Protein AF-A0A246GL54-F1 (afdb_monomer)

Foldseek 3Di:
DDPFVVQAQWAWADWDADVVQRKIWTDTPQQKIKIFGNWPDKDALARHGAHWHGKDQPDCPVVCVVCVVVVHHLVQWGKMKIFNDPPPPPRTRIMIIIGNDMDMDGNVDDPPPDD

Sequence (115 aa):
MDISQKILGKRVTRIYHNYIDKSLLIYFDEDLLVHFYECAIVFDLGIVGHKITYASHSGTLGISFELKKIGQDPDDYKCIIFSRDIKDYENKNEMVISYKNIKTESTKGCPKSEP

Nearest PDB structures (foldseek):
  2i3t-assembly4_G  TM=3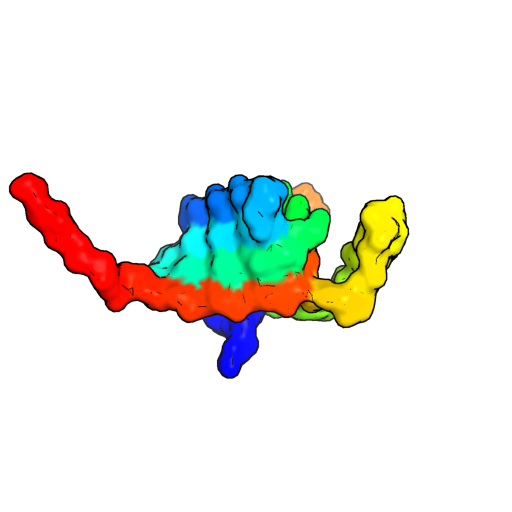.350E-01  e=1.271E+00  Saccharomyces cerevisiae
  7qep-assembly1_RA  TM=2.971E-01  e=4.159E+00  Encephalitozoon cuniculi GB-M1

Organism: NCBI:txid2906077

Mean predicted aligned error: 6.26 Å

pLDDT: mean 86.56, std 14.04, range [40.84, 97.62]

Solvent-accessible surface area (backbone atoms only — not comparable to full-atom values): 6453 Å² total; per-residue (Å²): 133,62,65,49,71,70,47,48,74,27,29,33,68,47,77,48,76,41,78,88,75,23,27,39,38,39,35,31,59,89,42,38,38,39,38,36,33,58,42,83,46,77,48,75,50,63,36,68,74,36,48,22,70,41,52,38,66,74,87,48,68,67,54,42,52,53,32,47,74,73,75,39,65,46,88,70,43,48,52,42,37,37,20,47,53,91,82,44,82,87,70,45,28,25,36,39,40,32,24,62,45,76,50,78,45,68,59,84,73,71,76,78,78,74,132

Radius of gyration: 14.68 Å; Cα contacts (8 Å, |Δi|>4): 234; chains: 1; bounding box: 48×32×31 Å

Secondary structure (DSSP, 8-state):
--HHHHHTTPBEEEEEEETTTTEEEEEETTTEEEEEES-SEEEESS-TT-B--EEES---HHHHHHHHHTT--GGG-EEEEEES-SS-SSS--EEEEEESEEEEEESTT------

Structure (mmCIF, N/CA/C/O backbone):
data_AF-A0A246GL54-F1
#
_entry.id   AF-A0A246GL54-F1
#
loop_
_atom_site.group_PDB
_atom_site.id
_atom_site.type_symbol
_atom_site.label_atom_id
_atom_site.label_alt_id
_atom_site.label_comp_id
_atom_site.label_asym_id
_atom_site.label_entity_id
_atom_site.label_seq_id
_atom_site.pdbx_PDB_ins_code
_atom_site.Cartn_x
_atom_site.Cartn_y
_atom_site.Cartn_z
_atom_site.occupancy
_atom_site.B_iso_or_equiv
_atom_site.auth_seq_id
_atom_site.auth_comp_id
_atom_site.auth_asym_id
_atom_site.auth_atom_id
_atom_site.pdbx_PDB_model_num
ATOM 1 N N . MET A 1 1 ? -10.196 11.746 -4.352 1.00 53.66 1 MET A N 1
ATOM 2 C CA . MET A 1 1 ? -10.054 11.598 -2.888 1.00 53.66 1 MET A CA 1
ATOM 3 C C . MET A 1 1 ? -8.933 10.607 -2.638 1.00 53.66 1 MET A C 1
ATOM 5 O O . MET A 1 1 ? -8.981 9.526 -3.215 1.00 53.66 1 MET A O 1
ATOM 9 N N . ASP A 1 2 ? -7.915 11.018 -1.888 1.00 84.31 2 ASP A N 1
ATOM 10 C CA . ASP A 1 2 ? -6.679 10.261 -1.666 1.00 84.31 2 ASP A CA 1
ATOM 11 C C . ASP A 1 2 ? -6.937 8.952 -0.895 1.00 84.31 2 ASP A C 1
ATOM 13 O O . ASP A 1 2 ? -7.727 8.931 0.052 1.00 84.31 2 ASP A O 1
ATOM 17 N N . ILE A 1 3 ? -6.291 7.859 -1.311 1.00 89.25 3 ILE A N 1
ATOM 18 C CA . ILE A 1 3 ? -6.407 6.552 -0.657 1.00 89.25 3 ILE A CA 1
ATOM 19 C C . IL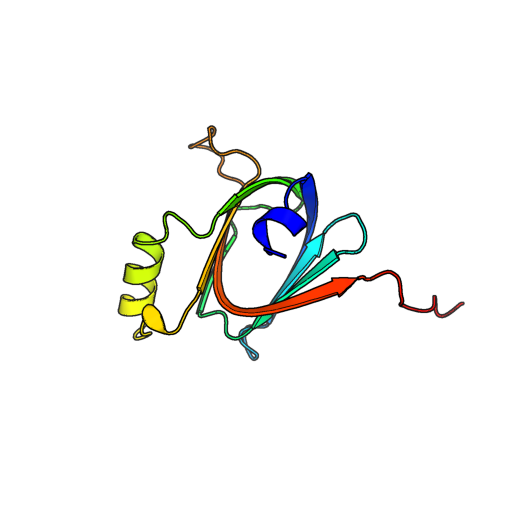E A 1 3 ? -5.949 6.621 0.800 1.00 89.25 3 ILE A C 1
ATOM 21 O O . ILE A 1 3 ? -6.600 6.017 1.650 1.00 89.25 3 ILE A O 1
ATOM 25 N N . SER A 1 4 ? -4.910 7.407 1.102 1.00 89.94 4 SER A N 1
ATOM 26 C CA . SER A 1 4 ? -4.384 7.551 2.462 1.00 89.94 4 SER A CA 1
ATOM 27 C C . SER A 1 4 ? -5.480 8.016 3.419 1.00 89.94 4 SER A C 1
ATOM 29 O O . SER A 1 4 ? -5.683 7.422 4.470 1.00 89.94 4 SER A O 1
ATOM 31 N N . GLN A 1 5 ? -6.292 8.991 3.004 1.00 91.56 5 GLN A N 1
ATOM 32 C CA . GLN A 1 5 ? -7.424 9.480 3.798 1.00 91.56 5 GLN A CA 1
ATOM 33 C C . GLN A 1 5 ? -8.558 8.454 3.935 1.00 91.56 5 GLN A C 1
ATOM 35 O O . GLN A 1 5 ? -9.242 8.434 4.952 1.00 91.56 5 GLN A O 1
ATOM 40 N N . LYS A 1 6 ? -8.772 7.592 2.931 1.00 91.75 6 LYS A N 1
ATOM 41 C CA . LYS A 1 6 ? -9.826 6.561 2.973 1.00 91.75 6 LYS A CA 1
ATOM 42 C C . LYS A 1 6 ? -9.520 5.431 3.956 1.00 91.75 6 LYS A C 1
ATOM 44 O O . LYS A 1 6 ? -10.453 4.883 4.538 1.00 91.75 6 LYS A O 1
ATOM 49 N N . ILE A 1 7 ? -8.246 5.063 4.099 1.00 93.69 7 ILE A N 1
ATOM 50 C CA . ILE A 1 7 ? -7.823 3.939 4.948 1.00 93.69 7 ILE A CA 1
ATOM 51 C C . ILE A 1 7 ? -7.538 4.358 6.394 1.00 93.69 7 ILE A C 1
ATOM 53 O O . ILE A 1 7 ? -7.546 3.508 7.283 1.00 93.69 7 ILE A O 1
ATOM 57 N N . LEU A 1 8 ? -7.309 5.651 6.654 1.00 93.75 8 LEU A N 1
ATOM 58 C CA . LEU A 1 8 ? -7.115 6.160 8.010 1.00 93.75 8 LEU A CA 1
ATOM 59 C C . LEU A 1 8 ? -8.323 5.842 8.896 1.00 93.75 8 LEU A C 1
ATOM 61 O O . LEU A 1 8 ? -9.480 6.038 8.530 1.00 93.75 8 LEU A O 1
ATOM 65 N N . GLY A 1 9 ? -8.033 5.341 10.092 1.00 93.62 9 GLY A N 1
ATOM 66 C CA . GLY A 1 9 ? -9.040 4.941 11.061 1.00 93.62 9 GLY A CA 1
ATOM 67 C C . GLY A 1 9 ? -9.726 3.605 10.762 1.00 93.62 9 GLY A C 1
ATOM 68 O O . GLY A 1 9 ? -10.502 3.154 11.604 1.00 93.62 9 GLY A O 1
ATOM 69 N N . LYS A 1 10 ? -9.423 2.954 9.634 1.00 94.69 10 LYS A N 1
ATOM 70 C CA . LYS A 1 10 ? -9.922 1.614 9.314 1.00 94.69 10 LYS A CA 1
ATOM 71 C C . LYS A 1 10 ? -8.997 0.540 9.862 1.00 94.69 10 LYS A C 1
ATOM 73 O O . LYS A 1 10 ? -7.792 0.745 9.987 1.00 94.69 10 LYS A O 1
ATOM 78 N N . ARG A 1 11 ? -9.542 -0.625 10.172 1.00 95.31 11 ARG A N 1
ATOM 79 C CA . ARG A 1 11 ? -8.814 -1.818 10.596 1.00 95.31 11 ARG A CA 1
ATOM 80 C C . ARG A 1 11 ? -8.597 -2.742 9.419 1.00 95.31 11 ARG A C 1
ATOM 82 O O . ARG A 1 11 ? -9.550 -3.092 8.732 1.00 95.31 11 ARG A O 1
ATOM 89 N N . VAL A 1 12 ? -7.371 -3.211 9.226 1.00 95.94 12 VAL A N 1
ATOM 90 C CA . VAL A 1 12 ? -7.101 -4.266 8.243 1.00 95.94 12 VAL A CA 1
ATOM 91 C C . VAL A 1 12 ? -7.671 -5.578 8.770 1.00 95.94 12 VAL A C 1
ATOM 93 O O . VAL A 1 12 ? -7.345 -6.005 9.874 1.00 95.94 12 VAL A O 1
ATOM 96 N N . THR A 1 13 ? -8.526 -6.233 7.994 1.00 95.94 13 THR A N 1
ATOM 97 C CA . THR A 1 13 ? -9.153 -7.508 8.376 1.00 95.94 13 THR A CA 1
ATOM 98 C C . THR A 1 13 ? -8.520 -8.688 7.663 1.00 95.94 13 THR A C 1
ATOM 100 O O . THR A 1 13 ? -8.321 -9.734 8.273 1.00 95.94 13 THR A O 1
ATOM 103 N N . ARG A 1 14 ? -8.215 -8.533 6.371 1.00 94.81 14 ARG A N 1
ATOM 104 C CA . ARG A 1 14 ? -7.665 -9.584 5.513 1.00 94.81 14 ARG A CA 1
ATOM 105 C C . ARG A 1 14 ? -6.768 -8.967 4.454 1.00 94.81 14 ARG A C 1
ATOM 107 O O . ARG A 1 14 ? -7.062 -7.884 3.948 1.00 94.81 14 ARG A O 1
ATOM 114 N N . ILE A 1 15 ? -5.732 -9.705 4.088 1.00 96.00 15 ILE A N 1
ATOM 115 C CA . ILE A 1 15 ? -4.863 -9.410 2.955 1.00 96.00 15 ILE A CA 1
ATOM 116 C C . ILE A 1 15 ? -4.860 -10.651 2.070 1.00 96.00 15 ILE A C 1
ATOM 118 O O . ILE A 1 15 ? -4.719 -11.768 2.562 1.00 96.00 15 ILE A O 1
ATOM 122 N N . TYR A 1 16 ? -5.043 -10.455 0.772 1.00 95.38 16 TYR A N 1
ATOM 123 C CA . TYR A 1 16 ? -4.907 -11.496 -0.232 1.00 95.38 16 TYR A CA 1
ATOM 124 C C . TYR A 1 16 ? -3.912 -11.026 -1.287 1.00 9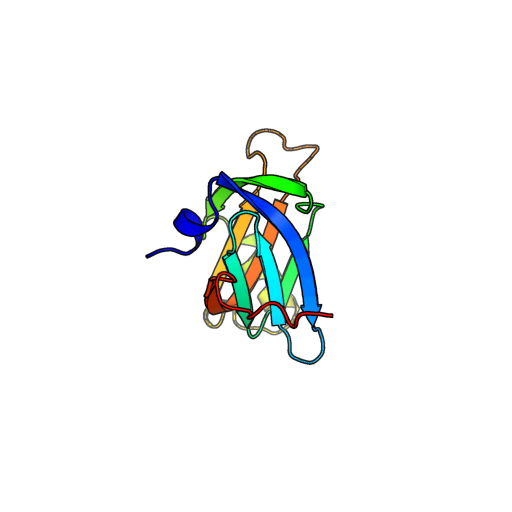5.38 16 TYR A C 1
ATOM 126 O O . TYR A 1 16 ? -4.126 -10.001 -1.932 1.00 95.38 16 TYR A O 1
ATOM 134 N N . HIS A 1 17 ? -2.818 -11.766 -1.438 1.00 95.06 17 HIS A N 1
ATOM 135 C CA . HIS A 1 17 ? -1.768 -11.471 -2.403 1.00 95.06 17 HIS A CA 1
ATOM 136 C C . HIS A 1 17 ? -1.818 -12.507 -3.525 1.00 95.06 17 HIS A C 1
ATOM 138 O O . HIS A 1 17 ? -1.670 -13.704 -3.278 1.00 95.06 17 HIS A O 1
ATOM 144 N N . ASN A 1 18 ? -2.021 -12.044 -4.755 1.00 93.75 18 ASN A N 1
ATOM 145 C CA . ASN A 1 18 ? -1.924 -12.855 -5.955 1.00 93.75 18 ASN A CA 1
ATOM 146 C C . ASN A 1 18 ? -0.612 -12.535 -6.680 1.00 93.75 18 ASN A C 1
ATOM 148 O O . ASN A 1 18 ? -0.481 -11.510 -7.344 1.00 93.75 18 ASN A O 1
ATOM 152 N N . TYR A 1 19 ? 0.364 -13.431 -6.548 1.00 89.50 19 TYR A N 1
ATOM 153 C CA . TYR A 1 19 ? 1.688 -13.261 -7.148 1.00 89.50 19 TYR A CA 1
ATOM 154 C C . TYR A 1 19 ? 1.706 -13.464 -8.668 1.00 89.50 19 TYR A C 1
ATOM 156 O O . TYR A 1 19 ? 2.594 -12.935 -9.331 1.00 89.50 19 TYR A O 1
ATOM 164 N N . ILE A 1 20 ? 0.747 -14.215 -9.221 1.00 90.56 20 ILE A N 1
ATOM 165 C CA . ILE A 1 20 ? 0.652 -14.458 -10.668 1.00 90.56 20 ILE A CA 1
ATOM 166 C C . ILE A 1 20 ? 0.187 -13.175 -11.361 1.00 90.56 20 ILE A C 1
ATOM 168 O O . ILE A 1 20 ? 0.849 -12.695 -12.277 1.00 90.56 20 ILE A O 1
ATOM 172 N N . ASP A 1 21 ? -0.892 -12.577 -10.852 1.00 91.75 21 ASP A N 1
ATOM 173 C CA . ASP A 1 21 ? -1.475 -11.341 -11.391 1.00 91.75 21 ASP A CA 1
ATOM 174 C C . ASP A 1 21 ? -0.810 -10.071 -10.832 1.00 91.75 21 ASP A C 1
ATOM 176 O O . ASP A 1 21 ? -1.257 -8.956 -11.105 1.00 91.75 21 ASP A O 1
ATOM 180 N N . LYS A 1 22 ? 0.243 -10.235 -10.016 1.00 95.19 22 LYS A N 1
ATOM 181 C CA . LYS A 1 22 ? 0.962 -9.158 -9.320 1.00 95.19 22 LYS A CA 1
ATOM 182 C C . LYS A 1 22 ? 0.004 -8.185 -8.635 1.00 95.19 22 LYS A C 1
ATOM 184 O O . LYS A 1 22 ? 0.112 -6.969 -8.797 1.00 95.19 22 LYS A O 1
ATOM 189 N N . SER A 1 23 ? -0.970 -8.706 -7.903 1.00 96.88 23 SER A N 1
ATOM 190 C CA . SER A 1 23 ? -2.019 -7.890 -7.307 1.00 96.88 23 SER A CA 1
ATOM 191 C C . SER A 1 23 ? -2.209 -8.169 -5.825 1.00 96.88 23 SER A C 1
ATOM 193 O O . SER A 1 23 ? -1.952 -9.264 -5.321 1.00 96.88 23 SER A O 1
ATOM 195 N N . LEU A 1 24 ? -2.654 -7.143 -5.107 1.00 97.62 24 LEU A N 1
ATOM 196 C CA . LEU A 1 24 ? -2.842 -7.183 -3.666 1.00 97.62 24 LEU A CA 1
ATOM 197 C C . LEU A 1 24 ? -4.210 -6.609 -3.311 1.00 97.62 24 LEU A C 1
ATOM 199 O O . LEU A 1 24 ? -4.513 -5.452 -3.603 1.00 97.62 24 LEU A O 1
ATOM 203 N N . LEU A 1 25 ? -5.027 -7.420 -2.648 1.00 97.00 25 LEU A N 1
ATOM 204 C CA . LEU A 1 25 ? -6.334 -7.039 -2.137 1.00 97.00 25 LEU A CA 1
ATOM 205 C C . LEU A 1 25 ? -6.260 -6.902 -0.620 1.00 97.00 25 LEU A C 1
ATOM 207 O O . LEU A 1 25 ? -5.846 -7.827 0.079 1.00 97.00 25 LEU A O 1
ATOM 211 N N . ILE A 1 26 ? -6.711 -5.764 -0.106 1.00 97.06 26 ILE A N 1
ATOM 212 C CA . ILE A 1 26 ? -6.756 -5.480 1.326 1.00 97.06 26 ILE A CA 1
ATOM 213 C C . ILE A 1 26 ? -8.185 -5.139 1.716 1.00 97.06 26 ILE A C 1
ATOM 215 O O . ILE A 1 26 ? -8.787 -4.204 1.185 1.00 97.06 26 ILE A O 1
ATOM 219 N N . TYR A 1 27 ? -8.714 -5.908 2.660 1.00 96.12 27 TYR A N 1
ATOM 220 C CA . TYR A 1 27 ? -10.042 -5.715 3.218 1.00 96.12 27 TYR A CA 1
ATOM 221 C C . TYR A 1 27 ? -9.934 -4.947 4.522 1.00 96.12 27 TYR A C 1
ATOM 223 O O . TYR A 1 27 ? -9.225 -5.367 5.440 1.00 96.12 27 TYR A O 1
ATOM 231 N N . PHE A 1 28 ? -10.713 -3.885 4.638 1.00 94.94 28 PHE A N 1
ATOM 232 C CA . PHE A 1 28 ? -10.822 -3.082 5.841 1.00 94.94 28 PHE A CA 1
ATOM 233 C C . PHE A 1 28 ? -12.195 -3.280 6.507 1.00 94.94 28 PHE A C 1
ATOM 235 O O . PHE A 1 28 ? -13.170 -3.603 5.823 1.00 94.94 28 PHE A O 1
ATOM 242 N N . ASP A 1 29 ? -12.286 -3.125 7.832 1.00 87.44 29 ASP A N 1
ATOM 243 C CA . ASP A 1 29 ? -13.592 -3.004 8.493 1.00 87.44 29 ASP A CA 1
ATOM 244 C C . ASP A 1 29 ? -14.315 -1.744 7.971 1.00 87.44 29 ASP A C 1
ATOM 246 O O . ASP A 1 29 ? -13.676 -0.785 7.550 1.00 87.44 29 ASP A O 1
ATOM 250 N N . GLU A 1 30 ? -15.651 -1.763 7.900 1.00 68.75 30 GLU A N 1
ATOM 251 C CA . GLU A 1 30 ? -16.485 -0.755 7.201 1.00 68.75 30 GLU A CA 1
ATOM 252 C C . GLU A 1 30 ? -16.590 -0.862 5.667 1.00 68.75 30 GLU A C 1
ATOM 254 O O . GLU A 1 30 ? -16.772 0.132 4.962 1.00 68.75 30 GLU A O 1
ATOM 259 N N . ASP A 1 31 ? -16.566 -2.086 5.150 1.00 82.06 31 ASP A N 1
ATOM 260 C CA . ASP A 1 31 ? -16.897 -2.391 3.759 1.00 82.06 31 ASP A CA 1
ATOM 261 C C . ASP A 1 31 ? -15.995 -1.728 2.711 1.00 82.06 31 ASP A C 1
ATOM 263 O O . ASP A 1 31 ? -16.455 -1.372 1.626 1.00 82.06 31 ASP A O 1
ATOM 267 N N . LEU A 1 32 ? -14.715 -1.533 3.020 1.00 93.19 32 LEU A N 1
ATOM 268 C CA . LEU A 1 32 ? -13.744 -1.014 2.065 1.00 93.19 32 LEU A CA 1
ATOM 269 C C . LEU A 1 32 ? -12.826 -2.143 1.598 1.00 93.19 32 LEU A C 1
ATOM 271 O O . LEU A 1 32 ? -12.092 -2.742 2.384 1.00 93.19 32 LEU A O 1
ATOM 275 N N . LEU A 1 33 ? -12.838 -2.384 0.291 1.00 95.44 33 LEU A N 1
ATOM 276 C CA . LEU A 1 33 ? -11.844 -3.189 -0.400 1.00 95.44 33 LEU A CA 1
ATOM 277 C C . LEU A 1 33 ? -10.913 -2.262 -1.177 1.00 95.44 33 LEU A C 1
ATOM 279 O O . LEU A 1 33 ? -11.363 -1.399 -1.936 1.00 95.44 33 LEU A O 1
ATOM 283 N N . VAL A 1 34 ? -9.611 -2.462 -1.010 1.00 96.38 34 VAL A N 1
ATOM 284 C CA . VAL A 1 34 ? -8.582 -1.774 -1.787 1.00 96.38 34 VAL A CA 1
ATOM 285 C C . VAL A 1 34 ? -7.815 -2.809 -2.591 1.00 96.38 34 VAL A C 1
ATOM 287 O O . VAL A 1 34 ? -7.266 -3.749 -2.025 1.00 96.38 34 VAL A O 1
ATOM 290 N N . HIS A 1 35 ? -7.785 -2.632 -3.906 1.00 97.25 35 HIS A N 1
ATOM 291 C CA . HIS A 1 35 ? -7.075 -3.500 -4.833 1.00 97.25 35 HIS A CA 1
ATOM 292 C C . HIS A 1 35 ? -5.930 -2.715 -5.474 1.00 97.25 35 HIS A C 1
ATOM 294 O O . HIS A 1 35 ? -6.166 -1.748 -6.202 1.00 97.25 35 HIS A O 1
ATOM 300 N N . PHE A 1 36 ? -4.702 -3.126 -5.184 1.00 97.38 36 PHE A N 1
ATOM 301 C CA . PHE A 1 36 ? -3.481 -2.640 -5.811 1.00 97.38 36 PHE A CA 1
ATOM 302 C C . PHE A 1 36 ? -3.086 -3.576 -6.955 1.00 97.38 36 PHE A C 1
ATOM 304 O O . PHE A 1 36 ? -3.098 -4.795 -6.789 1.00 97.38 36 PHE A O 1
ATOM 311 N N . TYR A 1 37 ? -2.742 -3.001 -8.104 1.00 97.31 37 TYR A N 1
ATOM 312 C CA . TYR A 1 37 ? -2.396 -3.730 -9.324 1.00 97.31 37 TYR A CA 1
ATOM 313 C C . TYR A 1 37 ? -0.953 -3.455 -9.730 1.00 97.31 37 TYR A C 1
ATOM 315 O O . TYR A 1 37 ? -0.461 -2.331 -9.552 1.00 97.31 37 TYR A O 1
ATOM 323 N N . GLU A 1 38 ?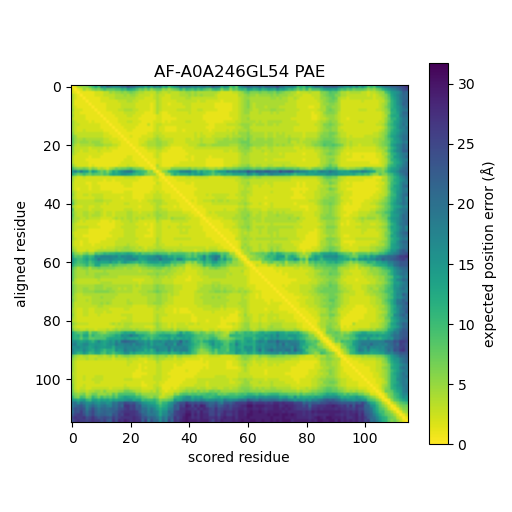 -0.331 -4.461 -10.351 1.00 96.50 38 GLU A N 1
ATOM 324 C CA . GLU A 1 38 ? 1.076 -4.445 -10.758 1.00 96.50 38 GLU A CA 1
ATOM 325 C C . GLU A 1 38 ? 1.971 -4.059 -9.573 1.00 96.50 38 GLU A C 1
ATOM 327 O O . GLU A 1 38 ? 2.709 -3.073 -9.602 1.00 96.50 38 GLU A O 1
ATOM 332 N N . CYS A 1 39 ? 1.832 -4.804 -8.479 1.00 95.44 39 CYS A N 1
ATOM 333 C CA . CYS A 1 39 ? 2.665 -4.671 -7.301 1.00 95.44 39 CYS A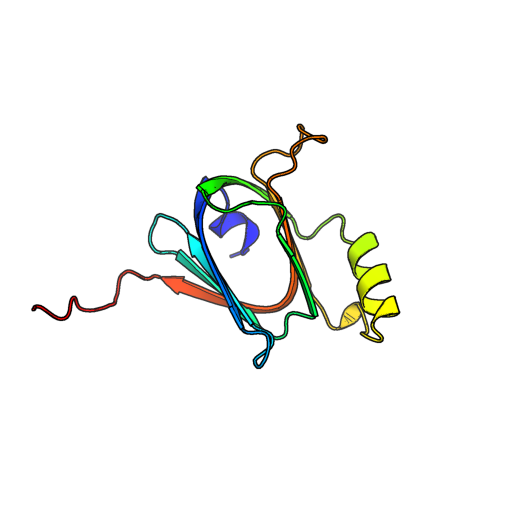 CA 1
ATOM 334 C C . CYS A 1 39 ? 4.041 -5.284 -7.564 1.00 95.44 39 CYS A C 1
ATOM 336 O O . CYS A 1 39 ? 4.144 -6.455 -7.926 1.00 95.44 39 CYS A O 1
ATOM 338 N N . ALA A 1 40 ? 5.100 -4.502 -7.355 1.00 93.62 40 ALA A N 1
ATOM 339 C CA . ALA A 1 40 ? 6.472 -4.998 -7.465 1.00 93.62 40 ALA A CA 1
ATOM 340 C C . ALA A 1 40 ? 7.061 -5.364 -6.098 1.00 93.62 40 ALA A C 1
ATOM 342 O O . ALA A 1 40 ? 7.775 -6.355 -5.975 1.00 93.62 40 ALA A O 1
ATOM 343 N N . ILE A 1 41 ? 6.757 -4.574 -5.065 1.00 92.31 41 ILE A N 1
ATOM 344 C CA . ILE A 1 41 ? 7.249 -4.767 -3.702 1.00 92.31 41 ILE A CA 1
ATOM 345 C C . ILE A 1 41 ? 6.079 -4.640 -2.739 1.00 92.31 41 ILE A C 1
ATOM 347 O O . ILE A 1 41 ? 5.331 -3.663 -2.774 1.00 92.31 41 ILE A O 1
ATOM 351 N N . VAL A 1 42 ? 5.958 -5.628 -1.857 1.00 92.94 42 VAL A N 1
ATOM 352 C CA . VAL A 1 42 ? 5.009 -5.633 -0.748 1.00 92.94 42 VAL A CA 1
ATOM 353 C C . VAL A 1 42 ? 5.747 -6.102 0.499 1.00 92.94 42 VAL A C 1
ATOM 355 O O . VAL A 1 42 ? 6.168 -7.256 0.568 1.00 92.94 42 VAL A O 1
ATOM 358 N N . PHE A 1 43 ? 5.889 -5.219 1.481 1.00 90.75 43 PHE A N 1
ATOM 359 C CA . PHE A 1 43 ? 6.337 -5.573 2.823 1.00 90.75 43 PHE A CA 1
ATOM 360 C C . PHE A 1 43 ? 5.140 -5.521 3.762 1.00 90.75 43 PHE A C 1
ATOM 362 O O . PHE A 1 43 ? 4.520 -4.471 3.901 1.00 90.75 43 PHE A O 1
ATOM 369 N N . ASP A 1 44 ? 4.822 -6.648 4.391 1.00 90.44 44 ASP A N 1
ATOM 370 C CA . ASP A 1 44 ? 3.836 -6.740 5.467 1.00 90.44 44 ASP A CA 1
ATOM 371 C C . ASP A 1 44 ? 4.569 -7.091 6.759 1.00 90.44 44 ASP A C 1
ATOM 373 O O . ASP A 1 44 ? 5.145 -8.171 6.886 1.00 90.44 44 ASP A O 1
ATOM 377 N N . LEU A 1 45 ? 4.564 -6.157 7.705 1.00 90.12 45 LEU A N 1
ATOM 378 C CA . LEU A 1 45 ? 5.162 -6.308 9.028 1.00 90.12 45 LEU A CA 1
ATOM 379 C C . LEU A 1 45 ? 4.086 -6.609 10.087 1.00 90.12 45 LEU A C 1
ATOM 381 O O . LEU A 1 45 ? 4.200 -6.240 11.253 1.00 90.12 45 LEU A O 1
ATOM 385 N N . GLY A 1 46 ? 3.010 -7.283 9.675 1.00 90.06 46 GLY A N 1
ATOM 386 C CA . GLY A 1 46 ? 1.941 -7.750 10.547 1.00 90.06 46 GLY A CA 1
ATOM 387 C C . GLY A 1 46 ? 0.875 -6.689 10.784 1.00 90.06 46 GLY A C 1
ATOM 388 O O . GLY A 1 46 ? 0.536 -6.414 11.930 1.00 90.06 46 GLY A O 1
ATOM 389 N N . ILE A 1 47 ? 0.345 -6.068 9.726 1.00 92.75 47 ILE A N 1
ATOM 390 C CA . ILE A 1 47 ? -0.692 -5.024 9.859 1.00 92.75 47 ILE A CA 1
ATOM 391 C C . ILE A 1 47 ? -2.107 -5.590 10.100 1.00 92.75 47 ILE A C 1
ATOM 393 O O . ILE A 1 47 ? -3.008 -4.879 10.556 1.00 92.75 47 ILE A O 1
ATOM 397 N N . VAL A 1 48 ? -2.329 -6.874 9.805 1.00 94.50 48 VAL A N 1
ATOM 398 C CA . VAL A 1 48 ? -3.641 -7.524 9.944 1.00 94.50 48 VAL A CA 1
ATOM 399 C C . VAL A 1 48 ? -4.144 -7.440 11.386 1.00 94.50 48 VAL A C 1
ATOM 401 O O . VAL A 1 48 ? -3.432 -7.720 12.341 1.00 94.50 48 VAL A O 1
ATOM 404 N N . GLY A 1 49 ? -5.410 -7.062 11.549 1.00 93.88 49 GLY A N 1
ATOM 405 C CA . GLY A 1 49 ? -6.049 -6.899 12.848 1.00 93.88 49 GLY A CA 1
ATOM 406 C C . GLY A 1 49 ? -5.799 -5.540 13.501 1.00 93.88 49 GLY A C 1
ATOM 407 O O . GLY A 1 49 ? -6.412 -5.276 14.539 1.00 93.88 49 GLY A O 1
ATOM 408 N N . HIS A 1 50 ? -4.995 -4.660 12.902 1.00 94.19 50 HIS A N 1
ATOM 409 C CA . HIS A 1 50 ? -4.683 -3.343 13.449 1.00 94.19 50 HIS A CA 1
ATOM 410 C C . HIS A 1 50 ? -5.420 -2.209 12.733 1.00 94.19 50 HIS A C 1
ATOM 412 O O . HIS A 1 50 ? -5.698 -2.272 11.535 1.00 94.19 50 HIS A O 1
ATOM 418 N N . LYS A 1 51 ? -5.749 -1.162 13.501 1.00 94.50 51 LYS A N 1
ATOM 419 C CA . LYS A 1 51 ? -6.326 0.092 13.007 1.00 94.50 51 LYS A CA 1
ATOM 420 C C . LYS A 1 51 ? -5.216 0.981 12.464 1.00 94.50 51 LYS A C 1
ATOM 422 O O . LYS A 1 51 ? -4.244 1.235 13.170 1.00 94.50 51 LYS A O 1
ATOM 427 N N . ILE A 1 52 ? -5.387 1.469 11.243 1.00 94.25 52 ILE A N 1
ATOM 428 C CA . ILE A 1 52 ? -4.446 2.370 10.591 1.00 94.25 52 ILE A CA 1
ATOM 429 C C . ILE A 1 52 ? -4.555 3.751 11.230 1.00 94.25 52 ILE A C 1
ATOM 431 O O . ILE A 1 52 ? -5.627 4.362 11.231 1.00 94.25 52 ILE A O 1
ATOM 435 N N . THR A 1 53 ? -3.449 4.253 11.767 1.00 93.56 53 THR A N 1
ATOM 436 C CA . THR A 1 53 ? -3.364 5.611 12.331 1.00 93.56 53 THR A CA 1
ATOM 437 C C . THR A 1 53 ? -2.474 6.526 11.497 1.00 93.56 53 THR A C 1
ATOM 439 O O . THR A 1 53 ? -2.532 7.744 11.650 1.00 93.56 53 THR A O 1
ATOM 442 N N . TYR A 1 54 ? -1.703 5.949 10.574 1.00 92.00 54 TYR A N 1
ATOM 443 C CA . TYR A 1 54 ? -0.829 6.664 9.663 1.00 92.00 54 TYR A CA 1
ATOM 444 C C . TYR A 1 54 ? -0.890 6.058 8.267 1.00 92.00 54 TYR A C 1
ATOM 446 O O . TYR A 1 54 ? -0.859 4.839 8.115 1.00 92.00 54 TYR A O 1
ATOM 454 N N . ALA A 1 55 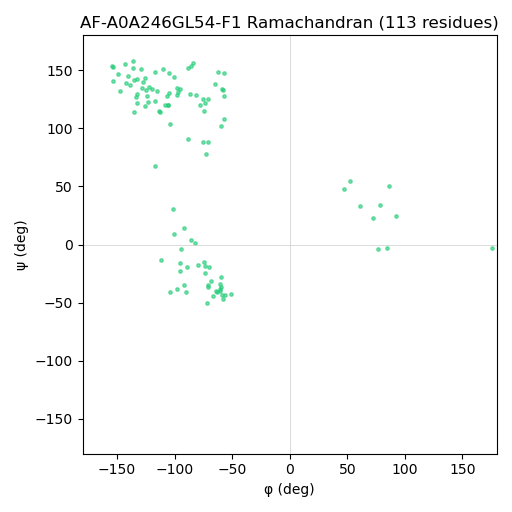? -0.944 6.919 7.256 1.00 92.44 55 ALA A N 1
ATOM 455 C CA . ALA A 1 55 ? -0.832 6.551 5.855 1.00 92.44 55 ALA A CA 1
ATOM 456 C C . ALA A 1 55 ? -0.138 7.687 5.100 1.00 92.44 55 ALA A C 1
ATOM 458 O O . ALA A 1 55 ? -0.505 8.851 5.268 1.00 92.44 55 ALA A O 1
ATOM 459 N N . SER A 1 56 ? 0.860 7.361 4.285 1.00 90.12 56 SER A N 1
ATOM 460 C CA . SER A 1 56 ? 1.596 8.348 3.503 1.00 90.12 56 SER A CA 1
ATOM 461 C C . SER A 1 56 ? 2.194 7.755 2.233 1.00 90.12 56 SER A C 1
ATOM 463 O O . SER A 1 56 ? 2.546 6.579 2.174 1.00 90.12 56 SER A O 1
ATOM 465 N N . HIS A 1 57 ? 2.369 8.609 1.230 1.00 87.44 57 HIS A N 1
ATOM 466 C CA . HIS A 1 57 ? 3.166 8.332 0.033 1.00 87.44 57 HIS A CA 1
ATOM 467 C C . HIS A 1 57 ? 4.612 8.842 0.168 1.00 87.44 57 HIS A C 1
ATOM 469 O O . HIS A 1 57 ? 5.426 8.633 -0.727 1.00 87.44 57 HIS A O 1
ATOM 475 N N . SER A 1 58 ? 4.944 9.525 1.272 1.00 74.81 58 SER A N 1
ATOM 476 C CA . SER A 1 58 ? 6.287 10.045 1.561 1.00 74.81 58 SER A CA 1
ATOM 477 C C . SER A 1 58 ? 7.185 9.000 2.231 1.00 74.81 58 SER A C 1
ATOM 479 O O . SER A 1 58 ? 6.699 8.161 2.984 1.00 74.81 58 SER A O 1
ATOM 481 N N . GLY A 1 59 ? 8.509 9.123 2.070 1.00 62.41 59 GLY A N 1
ATOM 482 C CA . GLY A 1 59 ? 9.485 8.278 2.782 1.00 62.41 59 GLY A CA 1
ATOM 483 C C . GLY A 1 59 ? 9.916 7.019 2.024 1.00 62.41 59 GLY A C 1
ATOM 484 O O . GLY A 1 59 ? 10.354 6.047 2.628 1.00 62.41 59 GLY A O 1
ATOM 485 N N . THR A 1 60 ? 9.815 7.033 0.695 1.00 68.25 60 THR A N 1
ATOM 486 C CA . THR A 1 60 ? 9.935 5.850 -0.173 1.00 68.25 60 THR A CA 1
ATOM 487 C C . THR A 1 60 ? 11.298 5.710 -0.852 1.00 68.25 60 THR A C 1
ATOM 489 O O . THR A 1 60 ? 11.464 4.822 -1.680 1.00 68.25 60 THR A O 1
ATOM 492 N N . LEU A 1 61 ? 12.300 6.521 -0.480 1.00 73.56 61 LEU A N 1
ATOM 493 C CA . LEU A 1 61 ? 13.662 6.423 -1.031 1.00 73.56 61 LEU A CA 1
ATOM 494 C C . LEU A 1 61 ? 14.210 4.991 -0.946 1.00 73.56 61 LEU A C 1
ATOM 496 O O . LEU A 1 61 ? 14.761 4.494 -1.923 1.00 73.56 61 LEU A O 1
ATOM 500 N N . GLY A 1 62 ? 13.990 4.305 0.183 1.00 81.00 62 GLY A N 1
ATOM 501 C CA . GLY A 1 62 ? 14.350 2.892 0.337 1.00 81.00 62 GLY A CA 1
ATOM 502 C C . GLY A 1 62 ? 13.668 1.993 -0.699 1.00 81.00 62 GLY A C 1
ATOM 503 O O . GLY A 1 62 ? 14.332 1.185 -1.337 1.00 81.00 62 GLY A O 1
ATOM 504 N N . ILE A 1 63 ? 12.373 2.199 -0.954 1.00 86.94 63 ILE A N 1
ATOM 505 C CA . ILE A 1 63 ? 11.621 1.453 -1.973 1.00 86.94 63 ILE A CA 1
ATOM 506 C C . ILE A 1 63 ? 12.156 1.733 -3.380 1.00 86.94 63 ILE A C 1
ATOM 508 O O . ILE A 1 63 ? 12.297 0.797 -4.160 1.00 86.94 63 ILE A O 1
ATOM 512 N N . SER A 1 64 ? 12.516 2.977 -3.708 1.00 89.69 64 SER A N 1
ATOM 513 C CA . SER A 1 64 ? 13.126 3.296 -5.005 1.00 89.69 64 SER A CA 1
ATOM 514 C C . SER A 1 64 ? 14.448 2.550 -5.222 1.00 89.69 64 SER A C 1
ATOM 516 O O . SER A 1 64 ? 14.716 2.093 -6.333 1.00 89.69 64 SER A O 1
ATOM 518 N N . PHE A 1 65 ? 15.272 2.388 -4.180 1.00 91.00 65 PHE A N 1
ATOM 519 C CA . PHE A 1 65 ? 16.486 1.570 -4.269 1.00 91.00 65 PHE A CA 1
ATOM 520 C C . PHE A 1 65 ? 16.166 0.087 -4.467 1.00 91.00 65 PHE A C 1
ATOM 522 O O . PHE A 1 65 ? 16.784 -0.550 -5.319 1.00 91.00 65 PHE A O 1
ATOM 529 N N . GLU A 1 66 ? 15.201 -0.457 -3.724 1.00 91.06 66 GLU A N 1
ATOM 530 C CA . GLU A 1 66 ? 14.798 -1.859 -3.869 1.00 91.06 66 GLU A CA 1
ATOM 531 C C . GLU A 1 66 ? 14.210 -2.151 -5.259 1.00 91.06 66 GLU A C 1
ATOM 533 O O . GLU A 1 66 ? 14.583 -3.145 -5.876 1.00 91.06 66 GLU A O 1
ATOM 538 N N . LEU A 1 67 ? 13.390 -1.249 -5.814 1.00 93.06 67 LEU A N 1
ATOM 539 C CA . LEU A 1 67 ? 12.868 -1.354 -7.183 1.00 93.06 67 LEU A CA 1
ATOM 540 C C . LEU A 1 67 ? 14.000 -1.426 -8.216 1.00 93.06 67 LEU A C 1
ATOM 542 O O . LEU A 1 67 ? 14.013 -2.328 -9.053 1.00 93.06 67 LEU A O 1
ATOM 546 N N . LYS A 1 68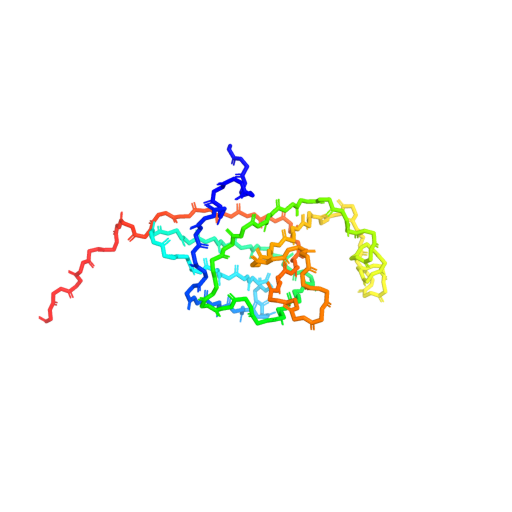 ? 15.004 -0.545 -8.106 1.00 93.88 68 LYS A N 1
ATOM 547 C CA . LYS A 1 68 ? 16.179 -0.579 -8.992 1.00 93.88 68 LYS A CA 1
ATOM 548 C C . LYS A 1 68 ? 16.953 -1.893 -8.879 1.00 93.88 68 LYS A C 1
ATOM 550 O O . LYS A 1 68 ? 17.384 -2.423 -9.900 1.00 93.88 68 LYS A O 1
ATOM 555 N N . LYS A 1 69 ? 17.120 -2.441 -7.667 1.00 93.38 69 LYS A N 1
ATOM 556 C CA . LYS A 1 69 ? 17.824 -3.721 -7.450 1.00 93.38 69 LYS A CA 1
ATOM 557 C C . LYS A 1 69 ? 17.151 -4.892 -8.163 1.00 93.38 69 LYS A C 1
ATOM 559 O O . LYS A 1 69 ? 17.850 -5.782 -8.633 1.00 93.38 69 LYS A O 1
ATOM 564 N N . ILE A 1 70 ? 15.822 -4.883 -8.266 1.00 93.12 70 ILE A N 1
ATOM 565 C CA . ILE A 1 70 ? 15.052 -5.911 -8.985 1.00 93.12 70 ILE A CA 1
ATOM 566 C C . ILE A 1 70 ? 14.803 -5.556 -10.464 1.00 93.12 70 ILE A C 1
ATOM 568 O O . ILE A 1 70 ? 13.960 -6.171 -11.116 1.00 93.12 70 ILE A O 1
ATOM 572 N N . GLY A 1 71 ? 15.526 -4.567 -11.002 1.00 94.88 71 GLY A N 1
ATOM 573 C CA . GLY A 1 71 ? 15.460 -4.181 -12.413 1.00 94.88 71 GLY A CA 1
ATOM 574 C C . GLY A 1 71 ? 14.178 -3.448 -12.816 1.00 94.88 71 GLY A C 1
ATOM 575 O O . GLY A 1 71 ? 13.811 -3.480 -13.986 1.00 94.88 71 GLY A O 1
ATOM 576 N N . GLN A 1 72 ? 13.482 -2.818 -11.868 1.00 94.38 72 GLN A N 1
ATOM 577 C CA . GLN A 1 72 ? 12.304 -1.987 -12.126 1.00 94.38 72 GLN A CA 1
ATOM 578 C C . GLN A 1 72 ? 12.678 -0.500 -12.100 1.00 94.38 72 GLN A C 1
ATOM 580 O O . GLN A 1 72 ? 13.504 -0.077 -11.287 1.00 94.38 72 GLN A O 1
ATOM 585 N N . ASP A 1 73 ? 12.050 0.301 -12.963 1.00 94.19 73 ASP A N 1
ATOM 586 C CA . ASP A 1 73 ? 12.167 1.761 -12.921 1.00 94.19 73 ASP A CA 1
ATOM 587 C C . ASP A 1 73 ? 11.284 2.316 -11.790 1.00 94.19 73 ASP A C 1
ATOM 589 O O . ASP A 1 73 ? 10.077 2.086 -11.813 1.00 94.19 73 ASP A O 1
ATOM 593 N N . PRO A 1 74 ? 11.819 3.018 -10.776 1.00 92.19 74 PRO A N 1
ATOM 594 C CA . PRO A 1 74 ? 10.992 3.582 -9.714 1.00 92.19 74 PRO A CA 1
ATOM 595 C C . PRO A 1 74 ? 9.940 4.581 -10.194 1.00 92.19 74 PRO A C 1
ATOM 597 O O . PRO A 1 74 ? 8.904 4.692 -9.541 1.00 92.19 74 PRO A O 1
ATOM 600 N N . ASP A 1 75 ? 10.176 5.274 -11.310 1.00 92.50 75 ASP A N 1
ATOM 601 C CA . ASP A 1 75 ? 9.254 6.296 -11.821 1.00 92.50 75 ASP A CA 1
ATOM 602 C C . ASP A 1 75 ? 7.954 5.680 -12.375 1.00 92.50 75 ASP A C 1
ATOM 604 O O . ASP A 1 75 ? 6.912 6.338 -12.429 1.00 92.50 75 ASP A O 1
ATOM 608 N N . ASP A 1 76 ? 7.975 4.381 -12.691 1.00 94.75 76 ASP A N 1
ATOM 609 C CA . ASP A 1 76 ? 6.806 3.606 -13.110 1.00 94.75 76 ASP A CA 1
ATOM 610 C C . ASP A 1 76 ? 5.841 3.272 -11.959 1.00 94.75 76 ASP A C 1
ATOM 612 O O . ASP A 1 76 ? 4.716 2.821 -12.208 1.00 94.75 76 ASP A O 1
ATOM 616 N N . TYR A 1 77 ? 6.275 3.428 -10.703 1.00 93.81 77 TYR A N 1
ATOM 617 C CA . TYR A 1 77 ? 5.555 2.930 -9.534 1.00 93.81 77 TYR A CA 1
ATOM 618 C C . TYR A 1 77 ? 5.212 4.045 -8.550 1.00 93.81 77 TYR A C 1
ATOM 620 O O . TYR A 1 77 ? 6.032 4.859 -8.134 1.00 93.81 77 TYR A O 1
ATOM 628 N N . LYS A 1 78 ? 3.970 4.014 -8.074 1.00 93.50 78 LYS A N 1
ATOM 629 C CA . LYS A 1 78 ? 3.538 4.738 -6.879 1.00 93.50 78 LYS A CA 1
ATOM 630 C C . LYS A 1 78 ? 3.874 3.903 -5.656 1.00 93.50 78 LYS A C 1
ATOM 632 O O . LYS A 1 78 ? 3.970 2.681 -5.730 1.00 93.50 78 LYS A O 1
ATOM 637 N N . CYS A 1 79 ? 4.006 4.563 -4.515 1.00 93.31 79 CYS A N 1
ATOM 638 C CA . CYS A 1 79 ? 4.304 3.904 -3.254 1.00 93.31 79 CYS A CA 1
ATOM 639 C C . CYS A 1 79 ? 3.369 4.411 -2.160 1.00 93.31 79 CYS A C 1
ATOM 641 O O . CYS A 1 79 ? 3.045 5.596 -2.123 1.00 93.31 79 CYS A O 1
ATOM 643 N N . ILE A 1 80 ? 2.940 3.518 -1.274 1.00 93.44 80 ILE A N 1
ATOM 644 C CA . ILE A 1 80 ? 2.187 3.865 -0.069 1.00 93.44 80 ILE A CA 1
ATOM 645 C C . ILE A 1 80 ? 2.744 3.090 1.116 1.00 93.44 80 ILE A C 1
ATOM 647 O O . ILE A 1 80 ? 3.098 1.917 0.997 1.00 93.44 80 ILE A O 1
ATOM 651 N N . ILE A 1 81 ? 2.801 3.766 2.253 1.00 92.19 81 ILE A N 1
ATOM 652 C CA . ILE A 1 81 ? 3.110 3.199 3.555 1.00 92.19 81 ILE A CA 1
ATOM 653 C C . ILE A 1 81 ? 1.906 3.459 4.446 1.00 92.19 81 ILE A C 1
ATOM 655 O O . ILE A 1 81 ? 1.401 4.583 4.479 1.00 92.19 81 ILE A O 1
ATOM 659 N N . PHE A 1 82 ? 1.454 2.456 5.187 1.00 92.50 82 PHE A N 1
ATOM 660 C CA . PHE A 1 82 ? 0.494 2.671 6.260 1.00 92.50 82 PHE A CA 1
ATOM 661 C C . PHE A 1 82 ? 0.805 1.813 7.479 1.00 92.50 82 PHE A C 1
ATOM 663 O O . PHE A 1 82 ? 1.282 0.689 7.363 1.00 92.50 82 PHE A O 1
ATOM 670 N N . SER A 1 83 ? 0.537 2.367 8.659 1.00 92.38 83 SER A N 1
ATOM 671 C CA . SER A 1 83 ? 0.959 1.799 9.938 1.00 92.38 83 SER A CA 1
ATOM 672 C C . SER A 1 83 ? -0.094 1.995 11.030 1.00 92.38 83 SER A C 1
ATOM 674 O O . SER A 1 83 ? -0.920 2.918 10.986 1.00 92.38 83 SER A O 1
ATOM 676 N N . ARG A 1 84 ? -0.043 1.115 12.034 1.00 90.88 84 ARG A N 1
ATOM 677 C CA . ARG A 1 84 ? -0.758 1.259 13.308 1.00 90.88 84 ARG A CA 1
ATOM 678 C C . ARG A 1 84 ? -0.165 2.358 14.189 1.00 90.88 84 ARG A C 1
ATOM 680 O O . ARG A 1 84 ? -0.927 3.009 14.900 1.00 90.88 84 ARG A O 1
ATOM 687 N N . ASP A 1 85 ? 1.154 2.538 14.186 1.00 82.06 85 ASP A N 1
ATOM 688 C CA . ASP A 1 85 ? 1.854 3.550 14.987 1.00 82.06 85 ASP A CA 1
ATOM 689 C C . ASP A 1 85 ? 3.178 3.950 14.314 1.00 82.06 85 ASP A C 1
ATOM 691 O O . ASP A 1 85 ? 3.892 3.127 13.749 1.00 82.06 85 ASP A O 1
ATOM 695 N N . ILE A 1 86 ? 3.494 5.239 14.366 1.00 70.69 86 ILE A N 1
ATOM 696 C CA . ILE A 1 86 ? 4.704 5.845 13.796 1.00 70.69 86 ILE A CA 1
ATOM 697 C C . ILE A 1 86 ? 5.813 5.972 14.854 1.00 70.69 86 ILE A C 1
ATOM 699 O O . ILE A 1 86 ? 6.964 6.235 14.516 1.00 70.69 86 ILE A O 1
ATOM 703 N N . LYS A 1 87 ? 5.464 5.857 16.143 1.00 70.88 87 LYS A N 1
ATOM 704 C CA . LYS A 1 87 ? 6.368 6.094 17.277 1.00 70.88 87 LYS A CA 1
ATOM 705 C C . LYS A 1 87 ? 7.010 4.820 17.812 1.00 70.88 87 LYS A C 1
ATOM 707 O O . LYS A 1 87 ? 8.065 4.905 18.435 1.00 70.88 87 LYS A O 1
ATOM 712 N N . ASP A 1 88 ? 6.396 3.667 17.568 1.00 65.56 88 ASP A N 1
ATOM 713 C CA . ASP A 1 88 ? 6.941 2.370 17.959 1.00 65.56 88 ASP A CA 1
ATOM 714 C C . ASP A 1 88 ? 7.858 1.837 16.848 1.00 65.56 88 ASP A C 1
ATOM 716 O O . ASP A 1 88 ? 7.422 1.202 15.888 1.00 65.56 88 ASP A O 1
ATOM 720 N N . TYR A 1 89 ? 9.146 2.176 16.943 1.00 59.06 89 TYR A N 1
ATOM 721 C CA . TYR A 1 89 ? 10.158 1.747 15.974 1.00 59.06 89 TYR A CA 1
ATOM 722 C C . TYR A 1 89 ? 10.528 0.264 16.102 1.00 59.06 89 TYR A C 1
ATOM 724 O O . TYR A 1 89 ? 11.089 -0.282 15.152 1.00 59.06 89 TYR A O 1
ATOM 732 N N . GLU A 1 90 ? 10.224 -0.365 17.239 1.00 59.94 90 GLU A N 1
ATOM 733 C CA . GLU A 1 90 ? 10.586 -1.752 17.540 1.00 59.94 90 GLU A CA 1
ATOM 734 C C . GLU A 1 90 ? 9.480 -2.731 17.119 1.00 59.94 90 GLU A C 1
ATOM 736 O O . GLU A 1 90 ? 9.788 -3.803 16.604 1.00 59.94 90 GLU A O 1
ATOM 741 N N . ASN A 1 91 ? 8.203 -2.343 17.235 1.00 62.59 91 ASN A N 1
ATOM 742 C CA . ASN A 1 91 ? 7.048 -3.141 16.805 1.00 62.59 91 ASN A CA 1
ATOM 743 C C . ASN A 1 91 ? 6.255 -2.442 15.696 1.00 62.59 91 ASN A C 1
ATOM 745 O O . ASN A 1 91 ? 5.104 -2.029 15.868 1.00 62.59 91 ASN A O 1
ATOM 749 N N . LYS A 1 92 ? 6.868 -2.320 14.518 1.00 72.38 92 LYS A N 1
ATOM 750 C CA . LYS A 1 92 ? 6.217 -1.708 13.357 1.00 72.38 92 LYS A CA 1
ATOM 751 C C . LYS A 1 92 ? 5.186 -2.650 12.741 1.00 72.38 92 LYS A C 1
ATOM 753 O O . LYS A 1 92 ? 5.498 -3.370 11.803 1.00 72.38 92 LYS A O 1
ATOM 758 N N . ASN A 1 93 ? 3.941 -2.609 13.217 1.00 90.31 93 ASN A N 1
ATOM 759 C CA . ASN A 1 93 ? 2.808 -3.117 12.439 1.00 90.31 93 ASN A CA 1
ATOM 760 C C . ASN A 1 93 ? 2.568 -2.143 11.276 1.00 90.31 93 ASN A C 1
ATOM 762 O O . ASN A 1 93 ? 1.820 -1.172 11.414 1.00 90.31 93 ASN A O 1
ATOM 766 N N . GLU A 1 94 ? 3.252 -2.381 10.162 1.00 91.19 94 GLU A N 1
ATOM 767 C CA . GLU A 1 94 ? 3.303 -1.510 8.988 1.00 91.19 94 GLU A CA 1
ATOM 768 C C . GLU A 1 94 ? 3.156 -2.332 7.708 1.00 91.19 94 GLU A C 1
ATOM 770 O O . GLU A 1 94 ? 3.531 -3.503 7.648 1.00 91.19 94 GLU A O 1
ATOM 775 N N . MET A 1 95 ? 2.620 -1.699 6.671 1.00 92.94 95 MET A N 1
ATOM 776 C CA . MET A 1 95 ? 2.642 -2.228 5.322 1.00 92.94 95 MET A CA 1
ATOM 777 C C . MET A 1 95 ? 3.196 -1.195 4.351 1.00 92.94 95 MET A C 1
ATOM 779 O O . MET A 1 95 ? 2.799 -0.027 4.377 1.00 92.94 95 MET A O 1
ATOM 783 N N . VAL A 1 96 ? 4.085 -1.645 3.471 1.00 92.81 96 VAL A N 1
ATOM 784 C CA . VAL A 1 96 ? 4.680 -0.838 2.406 1.00 92.81 96 VAL A CA 1
ATOM 785 C C . VAL A 1 96 ? 4.419 -1.508 1.070 1.00 92.81 96 VAL A C 1
ATOM 787 O O . VAL A 1 96 ? 4.705 -2.691 0.902 1.00 92.81 96 VAL A O 1
ATOM 790 N N . ILE A 1 97 ? 3.869 -0.760 0.118 1.00 94.62 97 ILE A N 1
ATOM 791 C CA . ILE A 1 97 ? 3.443 -1.293 -1.178 1.00 94.62 97 ILE A CA 1
ATOM 792 C C . ILE A 1 97 ? 3.939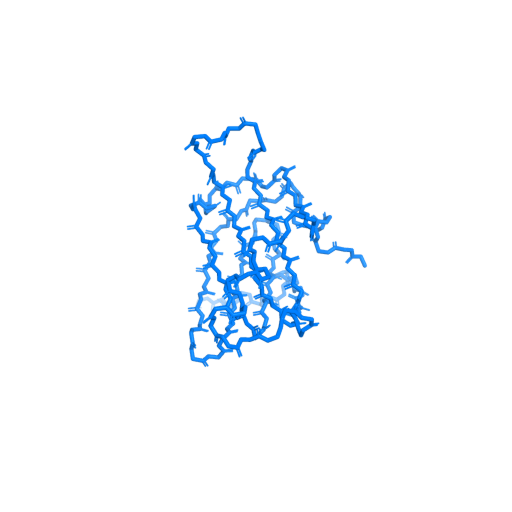 -0.364 -2.281 1.00 94.62 97 ILE A C 1
ATOM 794 O O . ILE A 1 97 ? 3.627 0.830 -2.261 1.00 94.62 97 ILE A O 1
ATOM 798 N N . SER A 1 98 ? 4.644 -0.912 -3.272 1.00 95.31 98 SER A N 1
ATOM 799 C CA . SER A 1 98 ? 4.824 -0.275 -4.579 1.00 95.31 98 SER A CA 1
ATOM 800 C C . SER A 1 98 ? 3.820 -0.847 -5.580 1.00 95.31 98 SER A C 1
ATOM 802 O O . SER A 1 98 ? 3.593 -2.054 -5.621 1.00 95.31 98 SER A O 1
ATOM 804 N N . TYR A 1 99 ? 3.170 0.016 -6.359 1.00 95.56 99 TYR A N 1
ATOM 805 C CA . TYR A 1 99 ? 2.062 -0.349 -7.246 1.00 95.56 99 TYR A CA 1
ATOM 806 C C . TYR A 1 99 ? 1.945 0.627 -8.418 1.00 95.56 99 TYR A C 1
ATOM 808 O O . TYR A 1 99 ? 2.286 1.802 -8.285 1.00 95.56 99 TYR A O 1
ATOM 816 N N . LYS A 1 100 ? 1.395 0.188 -9.556 1.00 95.06 100 LYS A N 1
ATOM 817 C CA . LYS A 1 100 ? 1.108 1.102 -10.680 1.00 95.06 100 LYS A CA 1
ATOM 818 C C . LYS A 1 100 ? -0.295 1.701 -10.588 1.00 95.06 100 LYS A C 1
ATOM 820 O O . LYS A 1 100 ? -0.496 2.900 -10.823 1.00 95.06 100 LYS A O 1
ATOM 825 N N . ASN A 1 101 ? -1.281 0.884 -10.208 1.00 95.50 101 ASN A N 1
ATOM 826 C CA . ASN A 1 101 ? -2.685 1.294 -10.170 1.00 95.50 101 ASN A CA 1
ATOM 827 C C . ASN A 1 101 ? -3.411 0.822 -8.906 1.00 95.50 101 ASN A C 1
ATOM 829 O O . ASN A 1 101 ? -2.989 -0.122 -8.242 1.00 95.50 101 ASN A O 1
ATOM 833 N N . ILE A 1 102 ? -4.508 1.500 -8.571 1.00 95.81 102 ILE A N 1
ATOM 834 C CA . ILE A 1 102 ? -5.317 1.229 -7.389 1.00 95.81 102 ILE A CA 1
ATOM 835 C C . ILE A 1 102 ? -6.805 1.403 -7.693 1.00 95.81 102 ILE A C 1
ATOM 837 O O . ILE A 1 102 ? -7.215 2.361 -8.350 1.00 95.81 102 ILE A O 1
ATOM 841 N N . LYS A 1 103 ? -7.629 0.500 -7.162 1.00 95.50 103 LYS A N 1
ATOM 842 C CA . LYS A 1 103 ? -9.091 0.595 -7.187 1.00 95.50 103 LYS A CA 1
ATOM 843 C C . LYS A 1 103 ? -9.642 0.431 -5.776 1.00 95.50 103 LYS A C 1
ATOM 845 O O . LYS A 1 103 ? -9.161 -0.398 -5.010 1.00 95.50 103 LYS A O 1
ATOM 850 N N . THR A 1 104 ? -10.657 1.221 -5.439 1.00 93.38 104 THR A N 1
ATOM 851 C CA . THR A 1 104 ? -11.392 1.093 -4.174 1.00 93.38 104 THR A CA 1
ATOM 852 C C . THR A 1 104 ? -12.827 0.702 -4.457 1.00 93.38 104 THR A C 1
ATOM 854 O O . THR A 1 104 ? -13.476 1.363 -5.269 1.00 93.38 104 THR A O 1
ATOM 857 N N . GLU A 1 105 ? -13.329 -0.304 -3.758 1.00 91.38 105 GLU A N 1
ATOM 858 C CA . GLU A 1 105 ? -14.695 -0.803 -3.895 1.00 91.38 105 GLU A CA 1
ATOM 859 C C . GLU A 1 105 ? -15.378 -0.799 -2.529 1.00 91.38 105 GLU A C 1
ATOM 861 O O . GLU A 1 105 ? -14.737 -1.061 -1.508 1.00 91.38 105 GLU A O 1
ATOM 866 N N . SER A 1 106 ? -16.674 -0.476 -2.510 1.00 83.50 106 SER A N 1
ATOM 867 C CA . SER A 1 106 ? -17.484 -0.701 -1.318 1.00 83.50 106 SER A CA 1
ATOM 868 C C . SER A 1 106 ? -18.025 -2.123 -1.357 1.00 83.50 106 SER A C 1
ATOM 870 O 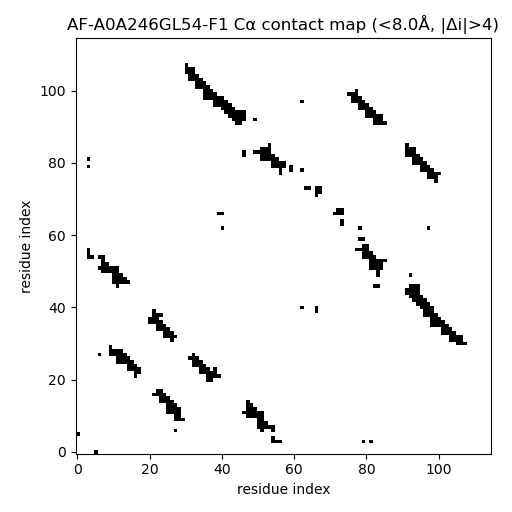O . SER A 1 106 ? -18.627 -2.515 -2.354 1.00 83.50 106 SER A O 1
ATOM 872 N N . THR A 1 107 ? -17.859 -2.891 -0.283 1.00 70.69 107 THR A N 1
ATOM 873 C CA . THR A 1 107 ? -18.425 -4.245 -0.190 1.00 70.69 107 THR A CA 1
ATOM 874 C C . THR A 1 107 ? -19.901 -4.249 0.223 1.00 70.69 107 THR A C 1
ATOM 876 O O . THR A 1 107 ? -20.514 -5.317 0.279 1.00 70.69 107 THR A O 1
ATOM 879 N N . LYS A 1 108 ? -20.522 -3.072 0.422 1.00 62.22 108 LYS A N 1
ATOM 880 C CA . LYS A 1 108 ? -21.982 -2.919 0.539 1.00 62.22 108 LYS A CA 1
ATOM 881 C C . LYS A 1 108 ? -22.629 -3.098 -0.835 1.00 62.22 108 LYS A C 1
ATOM 883 O O . LYS A 1 108 ? -22.967 -2.131 -1.508 1.00 62.22 108 LYS A O 1
ATOM 888 N N . GLY A 1 109 ? -22.760 -4.346 -1.270 1.00 48.94 109 GLY A N 1
ATOM 889 C CA . GLY A 1 109 ? -23.343 -4.658 -2.575 1.00 48.94 109 GLY A CA 1
ATOM 890 C C . GLY A 1 109 ? -23.326 -6.124 -2.986 1.00 48.94 109 GLY A C 1
ATOM 891 O O . GLY A 1 109 ? -23.888 -6.442 -4.028 1.00 48.94 109 GLY A O 1
ATOM 892 N N . CYS A 1 110 ? -22.740 -7.030 -2.197 1.00 42.47 110 CYS A N 1
ATOM 893 C CA . CYS A 1 110 ? -22.957 -8.455 -2.432 1.00 42.47 110 CYS A CA 1
ATOM 894 C C . CYS A 1 110 ? -24.376 -8.806 -1.954 1.00 42.47 110 CYS A C 1
ATOM 896 O O . CYS A 1 110 ? -24.629 -8.690 -0.747 1.00 42.47 110 CYS A O 1
ATOM 898 N N . PRO A 1 111 ? -25.316 -9.212 -2.834 1.00 44.34 111 PRO A N 1
ATOM 899 C CA . PRO A 1 111 ? -26.542 -9.826 -2.357 1.00 44.34 111 PRO A CA 1
ATOM 900 C C . PRO A 1 111 ? -26.120 -11.030 -1.523 1.00 44.34 111 PRO A C 1
ATOM 902 O O . PRO A 1 111 ? -25.307 -11.847 -1.958 1.00 44.34 111 PRO A O 1
ATOM 905 N N . LYS A 1 112 ? -26.622 -11.108 -0.290 1.00 43.50 112 LYS A N 1
ATOM 906 C CA . LYS A 1 112 ? -26.544 -12.350 0.467 1.00 43.50 112 LYS A CA 1
ATOM 907 C C . LYS A 1 112 ? -27.243 -13.385 -0.407 1.00 43.50 112 LYS A C 1
ATOM 909 O O . LYS A 1 112 ? -28.451 -13.293 -0.596 1.00 43.50 112 LYS A O 1
ATOM 914 N N . SER A 1 113 ? -26.485 -14.302 -0.995 1.00 49.75 113 SER A N 1
ATOM 915 C CA . SER A 1 113 ? -27.053 -15.563 -1.441 1.00 49.75 113 SER A CA 1
ATOM 916 C C . SER A 1 113 ? -27.622 -16.204 -0.179 1.00 49.75 113 SER A C 1
ATOM 918 O O . SER A 1 113 ? -26.864 -16.627 0.698 1.00 49.75 113 SER A O 1
ATOM 920 N N . GLU A 1 114 ? -28.939 -16.106 -0.021 1.00 40.84 114 GLU A N 1
ATOM 921 C CA . GLU A 1 114 ? -29.674 -16.837 1.002 1.00 40.84 114 GLU A CA 1
ATOM 922 C C . GLU A 1 114 ? -29.424 -18.348 0.820 1.00 40.84 114 GLU A C 1
ATOM 924 O O . GLU A 1 114 ? -29.129 -18.773 -0.301 1.00 40.84 114 GLU A O 1
ATOM 929 N N . PRO A 1 115 ? -29.419 -19.113 1.928 1.00 57.09 115 PRO A N 1
ATOM 930 C CA . PRO A 1 115 ? -28.948 -20.498 1.974 1.00 57.09 115 PRO A CA 1
ATOM 931 C C . PRO A 1 115 ? -29.729 -21.469 1.085 1.00 57.09 115 PRO A C 1
ATOM 933 O O . PRO A 1 115 ? -30.952 -21.272 0.904 1.00 57.09 115 PRO A O 1
#